Protein AF-A0A956GK17-F1 (afdb_monomer_lite)

Sequence (168 aa):
MRPCPACTGFIPGHRSTCPHCDRAAAAPATGRWARVGRALIQVLGAGAAMATLAACYGAPAIYDTCQDQDGDGWFPACYDDQGVCDPDDTNCDCNDHDPAINPGAYDPPDGVDRDCDGKDGQRPGGPLPDAWVPVPDAWWQDDAWQEPIDASPPDASVDASAAVDAAP

Radius of gyration: 38.94 Å; chains: 1; bounding box: 115×48×82 Å

pLDDT: mean 71.6, std 17.95, range [39.25, 94.94]

Secondary structure (DSSP, 8-state):
-EE-SSSS-EE-TT-SB-TTT-PBPPPP--SHHHHHHHHHHHHHHHHHHHHHHHHHH-----------SSSSS--SSEEPTTSSEETT-SSS-S-TT-TTSSTTS---SSS--SSSSSSSSPPS--S-TT------GGG--TT-------------------------

Structure (mmCIF, N/CA/C/O backbone):
data_AF-A0A956GK17-F1
#
_entry.id   AF-A0A956GK17-F1
#
loop_
_atom_site.group_PDB
_atom_site.id
_atom_site.type_symbol
_atom_site.label_atom_id
_atom_site.label_alt_id
_atom_site.label_comp_id
_atom_site.label_asym_id
_atom_site.label_entity_id
_atom_site.label_seq_id
_atom_site.pdbx_PDB_ins_code
_atom_site.Cartn_x
_atom_site.Cartn_y
_atom_site.Cartn_z
_atom_site.occupancy
_atom_site.B_iso_or_equiv
_atom_site.auth_seq_id
_atom_site.auth_comp_id
_atom_site.auth_asym_id
_atom_site.auth_atom_id
_atom_site.pdbx_PDB_model_num
ATOM 1 N N . MET A 1 1 ? -33.301 11.315 42.582 1.00 80.62 1 MET A N 1
ATOM 2 C CA . MET A 1 1 ? -34.722 10.889 42.623 1.00 80.62 1 MET A CA 1
ATOM 3 C C . MET A 1 1 ? -34.821 9.536 41.931 1.00 80.62 1 MET A C 1
ATOM 5 O O . MET A 1 1 ? -33.993 9.281 41.064 1.00 80.62 1 MET A O 1
ATOM 9 N N . ARG A 1 2 ? -35.732 8.645 42.339 1.00 88.38 2 ARG A N 1
ATOM 10 C CA . ARG A 1 2 ? -35.830 7.277 41.787 1.00 88.38 2 ARG A CA 1
ATOM 11 C C . ARG A 1 2 ? -37.257 7.006 41.290 1.00 88.38 2 ARG A C 1
ATOM 13 O O . ARG A 1 2 ? -38.174 7.336 42.036 1.00 88.38 2 ARG A O 1
ATOM 20 N N . PRO A 1 3 ? -37.475 6.435 40.094 1.00 89.25 3 PRO A N 1
ATOM 21 C CA . PRO A 1 3 ? -38.823 6.090 39.640 1.00 89.25 3 PRO A CA 1
ATOM 22 C C . PRO A 1 3 ? -39.419 4.983 40.519 1.00 89.25 3 PRO A C 1
ATOM 24 O O . PRO A 1 3 ? -38.703 4.078 40.962 1.00 89.25 3 PRO A O 1
ATOM 27 N N . CYS A 1 4 ? -40.716 5.068 40.812 1.00 88.94 4 CYS A N 1
ATOM 28 C CA . CYS A 1 4 ? -41.421 4.022 41.543 1.00 88.94 4 CYS A CA 1
ATOM 29 C C . CYS A 1 4 ? -41.706 2.827 40.611 1.00 88.94 4 CYS A C 1
ATOM 31 O O . CYS A 1 4 ? -42.184 3.029 39.502 1.00 88.94 4 CYS A O 1
ATOM 33 N N . PRO A 1 5 ? -41.474 1.570 41.031 1.00 86.44 5 PRO A N 1
ATOM 34 C CA . PRO A 1 5 ? -41.769 0.403 40.193 1.00 86.44 5 PRO A CA 1
ATOM 35 C C . PRO A 1 5 ? -43.267 0.059 40.108 1.00 86.44 5 PRO A C 1
ATOM 37 O O . PRO A 1 5 ? -43.638 -0.862 39.391 1.00 86.44 5 PRO A O 1
ATOM 40 N N . ALA A 1 6 ? -44.123 0.742 40.872 1.00 89.31 6 ALA A N 1
ATOM 41 C CA . ALA A 1 6 ? -45.547 0.426 40.980 1.00 89.31 6 ALA A CA 1
ATOM 42 C C . ALA A 1 6 ? -46.484 1.544 40.518 1.00 89.31 6 ALA A C 1
ATOM 44 O O . ALA A 1 6 ? -47.685 1.316 40.410 1.00 89.31 6 ALA A O 1
ATOM 45 N N . CYS A 1 7 ? -45.961 2.741 40.266 1.00 91.62 7 CYS A N 1
ATOM 46 C CA . CYS A 1 7 ? -46.718 3.857 39.716 1.00 91.62 7 CYS A CA 1
ATOM 47 C C . CYS A 1 7 ? -45.780 4.784 38.936 1.00 91.62 7 CYS A C 1
ATOM 49 O O . CYS A 1 7 ? -44.562 4.675 39.036 1.00 91.62 7 CYS A O 1
ATOM 51 N N . THR A 1 8 ? -46.336 5.739 38.198 1.00 93.62 8 THR A N 1
ATOM 52 C CA . THR A 1 8 ? -45.577 6.739 37.424 1.00 93.62 8 THR A CA 1
ATOM 53 C C . THR A 1 8 ? -44.912 7.825 38.285 1.00 93.62 8 THR A C 1
ATOM 55 O O . THR A 1 8 ? -44.315 8.758 37.754 1.00 93.62 8 THR A O 1
ATOM 58 N N . GLY A 1 9 ? -45.009 7.7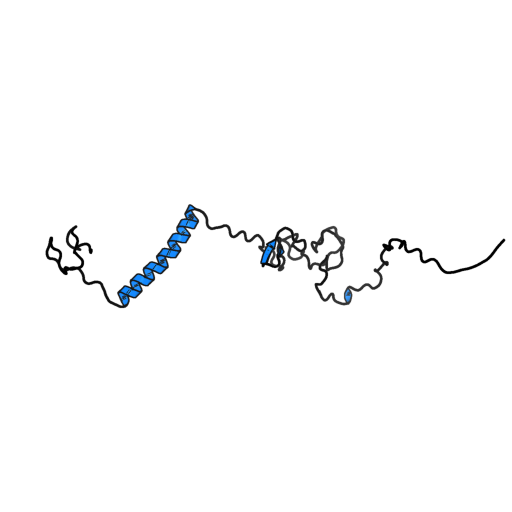26 39.614 1.00 90.12 9 GLY A N 1
ATOM 59 C CA . GLY A 1 9 ? -44.434 8.684 40.554 1.00 90.12 9 GLY A CA 1
ATOM 60 C C . GLY A 1 9 ? -42.935 8.495 40.810 1.00 90.12 9 GLY A C 1
ATOM 61 O O . GLY A 1 9 ? -42.306 7.513 40.406 1.00 90.12 9 GLY A O 1
ATOM 62 N N . PHE A 1 10 ? -42.365 9.431 41.571 1.00 91.00 10 PHE A N 1
ATOM 63 C CA . PHE A 1 10 ? -40.957 9.421 41.968 1.00 91.00 10 PHE A CA 1
ATOM 64 C C . PHE A 1 10 ? -40.795 9.317 43.488 1.00 91.00 10 PHE A C 1
ATOM 66 O O . PHE A 1 10 ? -41.607 9.817 44.263 1.00 91.00 10 PHE A O 1
ATOM 73 N N . ILE A 1 11 ? -39.710 8.672 43.916 1.00 92.44 11 ILE A N 1
ATOM 74 C CA . ILE A 1 11 ? -39.292 8.541 45.312 1.00 92.44 11 ILE A CA 1
ATOM 75 C C . ILE A 1 11 ? -38.158 9.553 45.572 1.00 92.44 11 ILE A C 1
ATOM 77 O O . ILE A 1 11 ? -37.091 9.462 44.937 1.00 92.44 11 ILE A O 1
ATOM 81 N N . PRO A 1 12 ? -38.362 10.539 46.467 1.00 90.19 12 PRO A N 1
ATOM 82 C CA . PRO A 1 12 ? -37.319 11.467 46.900 1.00 90.19 12 PRO A CA 1
ATOM 83 C C . PRO A 1 12 ? -36.149 10.738 47.571 1.00 90.19 12 PRO A C 1
ATOM 85 O O . PRO A 1 12 ? -36.343 9.726 48.235 1.00 90.19 12 PRO A O 1
ATOM 88 N N . GLY A 1 13 ? -34.928 11.269 47.451 1.00 87.62 13 GLY A N 1
ATOM 89 C CA . GLY A 1 13 ? -33.719 10.600 47.966 1.00 87.62 13 GLY A CA 1
ATOM 90 C C . GLY A 1 13 ? -33.683 10.387 49.486 1.00 87.62 13 GLY A C 1
ATOM 91 O O . GLY A 1 13 ? -32.932 9.543 49.955 1.00 87.62 13 GLY A O 1
ATOM 92 N N . HIS A 1 14 ? -34.507 11.118 50.240 1.00 90.56 14 HIS A N 1
ATOM 93 C CA . HIS A 1 14 ? -34.607 11.036 51.699 1.00 90.56 14 HIS A CA 1
ATOM 94 C C . HIS A 1 14 ? -35.744 10.115 52.193 1.00 90.56 14 HIS A C 1
ATOM 96 O O . HIS A 1 14 ? -35.953 10.003 53.398 1.00 90.56 14 HIS A O 1
ATOM 102 N N . ARG A 1 15 ? -36.513 9.477 51.296 1.00 87.75 15 ARG A N 1
ATOM 103 C CA . ARG A 1 15 ? -37.624 8.570 51.644 1.00 87.75 15 ARG A CA 1
ATOM 104 C C . ARG A 1 15 ? -37.319 7.156 51.147 1.00 87.75 15 ARG A C 1
ATOM 106 O O . ARG A 1 15 ? -36.831 6.973 50.035 1.00 87.75 15 ARG A O 1
ATOM 113 N N . SER A 1 16 ? -37.650 6.150 51.953 1.00 86.81 16 SER A N 1
ATOM 114 C CA . SER A 1 16 ? -37.558 4.730 51.575 1.00 86.81 16 SER A CA 1
ATOM 115 C C . SER A 1 16 ? -38.846 4.186 50.947 1.00 86.81 16 SER A C 1
ATOM 117 O O . SER A 1 16 ? -38.832 3.092 50.387 1.00 86.81 16 SER A O 1
ATOM 119 N N . THR A 1 17 ? -39.939 4.949 50.991 1.00 92.75 17 THR A N 1
ATOM 120 C CA . THR A 1 17 ? -41.258 4.594 50.453 1.00 92.75 17 THR A CA 1
ATOM 121 C C . THR A 1 17 ? -41.779 5.672 49.507 1.00 92.75 17 THR A C 1
ATOM 123 O O . THR A 1 17 ? -41.429 6.851 49.611 1.00 92.75 17 THR A O 1
ATOM 126 N N . CYS A 1 18 ? -42.595 5.260 48.538 1.00 92.12 18 CYS A N 1
ATOM 127 C CA . CYS A 1 18 ? -43.222 6.172 47.591 1.00 92.12 18 CYS A CA 1
ATOM 128 C C . CYS A 1 18 ? -44.396 6.920 48.245 1.00 92.12 18 CYS A C 1
ATOM 130 O O . CYS A 1 18 ? -45.329 6.262 48.686 1.00 92.12 18 CYS A O 1
ATOM 132 N N . PRO A 1 19 ? -44.438 8.263 48.223 1.00 92.25 19 PRO A N 1
ATOM 133 C CA . PRO A 1 19 ? -45.536 9.030 48.822 1.00 92.25 19 PRO A CA 1
ATOM 134 C C . PRO A 1 19 ? -46.876 8.919 48.070 1.00 92.25 19 PRO A C 1
ATOM 136 O O . PRO A 1 19 ? -47.885 9.409 48.559 1.00 92.25 19 PRO A O 1
ATOM 139 N N . HIS A 1 20 ? -46.897 8.310 46.879 1.00 90.50 20 HIS A N 1
ATOM 140 C CA . HIS A 1 20 ? -48.122 8.129 46.091 1.00 90.50 20 HIS A CA 1
ATOM 141 C C . HIS A 1 20 ? -48.777 6.755 46.270 1.00 90.50 20 HIS A C 1
ATOM 143 O O . HIS A 1 20 ? -49.964 6.618 46.000 1.00 90.50 20 HIS A O 1
ATOM 149 N N . CYS A 1 21 ? -48.013 5.723 46.642 1.00 92.94 21 CYS A N 1
ATOM 150 C CA . CYS A 1 21 ? -48.521 4.346 46.708 1.00 92.94 21 CYS A CA 1
ATOM 151 C C . CYS A 1 21 ? -47.929 3.510 47.854 1.00 92.94 21 CYS A C 1
ATOM 153 O O . CYS A 1 21 ? -48.076 2.290 47.852 1.00 92.94 21 CYS A O 1
ATOM 155 N N . ASP A 1 22 ? -47.187 4.143 48.769 1.00 92.00 22 ASP A N 1
ATOM 156 C CA . ASP A 1 22 ? -46.526 3.581 49.959 1.00 92.00 22 ASP A CA 1
ATOM 157 C C . ASP A 1 22 ? -45.589 2.387 49.739 1.00 92.00 22 ASP A C 1
ATOM 159 O O . ASP A 1 22 ? -45.011 1.835 50.677 1.00 92.00 22 ASP A O 1
ATOM 163 N N . ARG A 1 23 ? -45.338 2.013 48.484 1.00 86.62 23 ARG A N 1
ATOM 164 C CA . ARG A 1 23 ? -44.430 0.920 48.154 1.00 86.62 23 ARG A CA 1
ATOM 165 C C . ARG A 1 23 ? -42.985 1.306 48.445 1.00 86.62 23 ARG A C 1
ATOM 167 O O . ARG A 1 23 ? -42.533 2.402 48.098 1.00 86.62 23 ARG A O 1
ATOM 174 N N . ALA A 1 24 ? -42.251 0.377 49.048 1.00 84.25 24 ALA A N 1
ATOM 175 C CA . ALA A 1 24 ? -40.829 0.537 49.304 1.00 84.25 24 ALA A CA 1
ATOM 176 C C . ALA A 1 24 ? -40.047 0.698 47.991 1.00 84.25 24 ALA A C 1
ATOM 178 O O . ALA A 1 24 ? -40.327 0.037 46.986 1.00 84.25 24 ALA A O 1
ATOM 179 N N . ALA A 1 25 ? -39.041 1.569 48.003 1.00 76.62 25 ALA A N 1
ATOM 180 C CA . ALA A 1 25 ? -38.088 1.670 46.913 1.00 76.62 25 ALA A CA 1
ATOM 181 C C . ALA A 1 25 ? -37.330 0.341 46.790 1.00 76.62 25 ALA A C 1
ATOM 183 O O . ALA A 1 25 ? -36.811 -0.163 47.785 1.00 76.62 25 ALA A O 1
ATOM 184 N N . ALA A 1 26 ? -37.220 -0.211 45.576 1.00 70.81 26 ALA A N 1
ATOM 185 C CA . ALA A 1 26 ? -36.401 -1.402 45.347 1.00 70.81 26 ALA A CA 1
ATOM 186 C C . ALA A 1 26 ? -34.988 -1.168 45.915 1.00 70.81 26 ALA A C 1
ATOM 188 O O . ALA A 1 26 ? -34.417 -0.093 45.717 1.00 70.81 26 ALA A O 1
ATOM 189 N N . ALA A 1 27 ? -34.411 -2.112 46.652 1.00 67.75 27 ALA A N 1
ATOM 190 C CA . ALA A 1 27 ? -33.042 -1.939 47.130 1.00 67.75 27 ALA A CA 1
ATOM 191 C C . ALA A 1 27 ? -32.092 -1.864 45.918 1.00 67.75 27 ALA A C 1
ATOM 193 O O . ALA A 1 27 ? -32.274 -2.625 44.963 1.00 67.75 27 ALA A O 1
ATOM 194 N N . PRO A 1 28 ? -31.102 -0.951 45.892 1.00 64.06 28 PRO A N 1
ATOM 195 C CA . PRO A 1 28 ? -30.046 -1.057 44.896 1.00 64.06 28 PRO A CA 1
ATOM 196 C C . PRO A 1 28 ? -29.376 -2.423 45.075 1.00 64.06 28 PRO A C 1
ATOM 198 O O . PRO A 1 28 ? -28.990 -2.781 46.185 1.00 64.06 28 PRO A O 1
ATOM 201 N N . ALA A 1 29 ? -29.268 -3.208 44.003 1.00 63.16 29 ALA A N 1
ATOM 202 C CA . ALA A 1 29 ? -28.568 -4.484 44.050 1.00 63.16 29 ALA A CA 1
ATOM 203 C C . ALA A 1 29 ? -27.078 -4.214 44.334 1.00 63.16 29 ALA A C 1
ATOM 205 O O . ALA A 1 29 ? -26.333 -3.798 43.451 1.00 63.16 29 ALA A O 1
ATOM 206 N N . THR A 1 30 ? -26.644 -4.397 45.581 1.00 63.88 30 THR A N 1
ATOM 207 C CA . THR A 1 30 ? -25.274 -4.103 46.048 1.00 63.88 30 THR A CA 1
ATOM 208 C C . THR A 1 30 ? -24.310 -5.289 45.901 1.00 63.88 30 THR A C 1
ATOM 210 O O . THR A 1 30 ? -23.173 -5.238 46.375 1.00 63.88 30 THR A O 1
ATOM 213 N N . GLY A 1 31 ? -24.721 -6.353 45.205 1.00 68.31 31 GLY A N 1
ATOM 214 C CA . GLY A 1 31 ? -23.905 -7.551 44.997 1.00 68.31 31 GLY A CA 1
ATOM 215 C C . GLY A 1 31 ? -22.706 -7.318 44.069 1.00 68.31 31 GLY A C 1
ATOM 216 O O . GLY A 1 31 ? -22.780 -6.534 43.123 1.00 68.31 31 GLY A O 1
ATOM 217 N N . ARG A 1 32 ? -21.599 -8.045 44.292 1.00 66.75 32 ARG A N 1
ATOM 218 C CA . ARG A 1 32 ? -20.433 -8.058 43.376 1.00 66.75 32 ARG A CA 1
ATOM 219 C C . ARG A 1 32 ? -20.847 -8.374 41.933 1.00 66.75 32 ARG A C 1
ATOM 221 O O . ARG A 1 32 ? -20.362 -7.735 41.007 1.00 66.75 32 ARG A O 1
ATOM 228 N N . TRP A 1 33 ? -21.831 -9.252 41.765 1.00 66.75 33 TRP A N 1
ATOM 229 C CA . TRP A 1 33 ? -22.432 -9.603 40.478 1.00 66.75 33 TRP A CA 1
ATOM 230 C C . TRP A 1 33 ? -23.123 -8.426 39.769 1.00 66.75 33 TRP A C 1
ATOM 232 O O . TRP A 1 33 ? -23.051 -8.325 38.549 1.00 66.75 33 TRP A O 1
ATOM 242 N N . ALA A 1 34 ? -23.707 -7.477 40.510 1.00 63.88 34 ALA A N 1
ATOM 243 C CA . ALA A 1 34 ? -24.310 -6.271 39.932 1.00 63.88 34 ALA A CA 1
ATOM 244 C C . ALA A 1 34 ? -23.255 -5.267 39.429 1.00 63.88 34 ALA A C 1
ATOM 246 O O . ALA A 1 34 ? -23.504 -4.531 38.473 1.00 63.88 34 ALA A O 1
ATOM 247 N N . ARG A 1 35 ? -22.062 -5.250 40.043 1.00 61.91 35 ARG A N 1
ATOM 248 C CA . ARG A 1 35 ? -20.916 -4.458 39.565 1.00 61.91 35 ARG A CA 1
ATOM 249 C C . ARG A 1 35 ? -20.288 -5.067 38.311 1.00 61.91 35 ARG A C 1
ATOM 251 O O . ARG A 1 35 ? -20.037 -4.331 37.364 1.00 61.91 35 ARG A O 1
ATOM 258 N N . VAL A 1 36 ? -20.119 -6.392 38.273 1.00 63.84 36 VAL A N 1
ATOM 259 C CA . VAL A 1 36 ? -19.621 -7.115 37.086 1.00 63.84 36 VAL A CA 1
ATOM 260 C C . VAL A 1 36 ? -20.586 -6.970 35.904 1.00 63.84 36 VAL A C 1
ATOM 262 O O . VAL A 1 36 ? -20.155 -6.646 34.803 1.00 63.84 36 VAL A O 1
ATOM 265 N N . GLY A 1 37 ? -21.899 -7.095 36.134 1.00 62.56 37 GLY A N 1
ATOM 266 C CA . GLY A 1 37 ? -22.904 -6.904 35.082 1.00 62.56 37 GLY A CA 1
ATOM 267 C C . GLY A 1 37 ? -22.902 -5.495 34.478 1.00 62.56 37 GLY A C 1
ATOM 268 O O . GLY A 1 37 ? -23.033 -5.346 33.268 1.00 62.56 37 GLY A O 1
ATOM 269 N N . ARG A 1 38 ? -22.686 -4.448 35.288 1.00 60.50 38 ARG A N 1
ATOM 270 C CA . ARG A 1 38 ? -22.553 -3.069 34.781 1.00 60.50 38 ARG A CA 1
ATOM 271 C C . ARG A 1 38 ? -21.255 -2.838 34.008 1.00 60.50 38 ARG A C 1
ATOM 273 O O . ARG A 1 38 ? -21.288 -2.129 33.009 1.00 60.50 38 ARG A O 1
ATOM 280 N N . ALA A 1 39 ? -20.146 -3.434 34.447 1.00 58.84 39 ALA A N 1
ATOM 281 C CA . ALA A 1 39 ? -18.863 -3.326 33.754 1.00 58.84 39 ALA A CA 1
ATOM 282 C C . ALA A 1 39 ? -18.910 -3.969 32.355 1.00 58.84 39 ALA A C 1
ATOM 284 O O . ALA A 1 39 ? -18.422 -3.380 31.397 1.00 58.84 39 ALA A O 1
ATOM 285 N N . LEU A 1 40 ? -19.582 -5.117 32.210 1.00 57.62 40 LEU A N 1
ATOM 286 C CA . LEU A 1 40 ? -19.742 -5.791 30.914 1.00 57.62 40 LEU A CA 1
ATOM 287 C C . LEU A 1 40 ? -20.610 -4.997 29.921 1.00 57.62 40 LEU A C 1
ATOM 289 O O . LEU A 1 40 ? -20.323 -4.989 28.728 1.00 57.62 40 LEU A O 1
ATOM 293 N N . ILE A 1 41 ? -21.628 -4.272 30.397 1.00 57.44 41 ILE A N 1
ATOM 294 C CA . ILE A 1 41 ? -22.480 -3.431 29.537 1.00 57.44 41 ILE A CA 1
ATOM 295 C C . ILE A 1 41 ? -21.710 -2.213 28.993 1.00 57.44 41 ILE A C 1
ATOM 297 O O . ILE A 1 41 ? -21.957 -1.790 27.865 1.00 57.44 41 ILE A O 1
ATOM 301 N N . GLN A 1 42 ? -20.755 -1.657 29.748 1.00 54.22 42 GLN A N 1
ATOM 302 C CA . GLN A 1 42 ? -19.980 -0.496 29.287 1.00 54.22 42 GLN A CA 1
ATOM 303 C C . GLN A 1 42 ? -18.917 -0.843 28.234 1.00 54.22 42 GLN A C 1
ATOM 305 O O . GLN A 1 42 ? -18.666 -0.025 27.353 1.00 54.22 42 GLN A O 1
ATOM 310 N N . VAL A 1 43 ? -18.351 -2.054 28.260 1.00 58.34 43 VAL A N 1
ATOM 311 C CA . VAL A 1 43 ? -17.361 -2.497 27.257 1.00 58.34 43 VAL A CA 1
ATOM 312 C C . VAL A 1 43 ? -18.009 -2.754 25.890 1.00 58.34 43 VAL A C 1
ATOM 314 O O . VAL A 1 43 ? -17.412 -2.457 24.860 1.00 58.34 43 VAL A O 1
ATOM 317 N N . LEU A 1 44 ? -19.263 -3.217 25.858 1.00 57.12 44 LEU A N 1
ATOM 318 C CA . LEU A 1 44 ? -19.993 -3.441 24.602 1.00 57.12 44 LEU A CA 1
ATOM 319 C C . LEU A 1 44 ? -20.517 -2.140 23.961 1.00 57.12 44 LEU A C 1
ATOM 321 O O . LEU A 1 44 ? -20.668 -2.072 22.744 1.00 57.12 44 LEU A O 1
ATOM 325 N N . GLY A 1 45 ? -20.775 -1.093 24.754 1.00 63.19 45 GLY A N 1
ATOM 326 C CA . GLY A 1 45 ? -21.344 0.166 24.256 1.00 63.19 45 GLY A CA 1
ATOM 327 C C . GLY A 1 45 ? -20.368 1.043 23.461 1.00 63.19 45 GLY A C 1
ATOM 328 O O . GLY A 1 45 ? -20.765 1.661 22.475 1.00 63.19 45 GLY A O 1
ATOM 329 N N . ALA A 1 46 ? -19.093 1.088 23.856 1.00 66.44 46 ALA A N 1
ATOM 330 C CA . ALA A 1 46 ? -18.102 1.951 23.206 1.00 66.44 46 ALA A CA 1
ATOM 331 C C . ALA A 1 46 ? -17.732 1.470 21.789 1.00 66.44 46 ALA A C 1
ATOM 333 O O . ALA A 1 46 ? -17.641 2.282 20.869 1.00 66.44 46 ALA A O 1
ATOM 334 N N . GLY A 1 47 ? -17.594 0.154 21.586 1.00 76.31 47 GLY A N 1
ATOM 335 C CA . GLY A 1 47 ? -17.312 -0.417 20.263 1.00 76.31 47 GLY A CA 1
ATOM 336 C C . GLY A 1 47 ? -18.455 -0.202 19.268 1.00 76.31 47 GLY A C 1
ATOM 337 O O . GLY A 1 47 ? -18.217 0.150 18.114 1.00 76.31 47 GLY A O 1
ATOM 338 N N . ALA A 1 48 ? -19.705 -0.326 19.730 1.00 80.75 48 ALA A N 1
ATOM 339 C CA . ALA A 1 48 ? -20.879 -0.095 18.893 1.00 80.75 48 ALA A CA 1
ATOM 340 C C . ALA A 1 48 ? -20.955 1.360 18.398 1.00 80.75 48 ALA A C 1
ATOM 342 O O . ALA A 1 48 ? -21.246 1.588 17.226 1.00 80.75 48 ALA A O 1
ATOM 343 N N . ALA A 1 49 ? -20.639 2.346 19.245 1.00 84.06 49 ALA A N 1
ATOM 344 C CA . ALA A 1 49 ? -20.656 3.760 18.860 1.00 84.06 49 ALA A CA 1
ATOM 345 C C . ALA A 1 49 ? -19.639 4.079 17.750 1.00 84.06 49 ALA A C 1
ATOM 347 O O . ALA A 1 49 ? -19.998 4.730 16.770 1.00 84.06 49 ALA A O 1
ATOM 348 N N . MET A 1 50 ? -18.408 3.565 17.861 1.00 82.75 50 MET A N 1
ATOM 349 C CA . MET A 1 50 ? -17.370 3.760 16.837 1.00 82.75 50 MET A CA 1
ATOM 350 C C . MET A 1 50 ? -17.740 3.074 15.515 1.00 82.75 50 MET A C 1
ATOM 352 O O . MET A 1 50 ? -17.604 3.683 14.459 1.00 82.75 50 MET A O 1
ATOM 356 N N . ALA A 1 51 ? -18.292 1.855 15.560 1.00 83.81 51 ALA A N 1
ATOM 357 C CA . ALA A 1 51 ? -18.768 1.156 14.363 1.00 83.81 51 ALA A CA 1
ATOM 358 C C . ALA A 1 51 ? -19.946 1.880 13.686 1.00 83.81 51 ALA A C 1
ATOM 360 O O . ALA A 1 51 ? -20.013 1.948 12.461 1.00 83.81 51 ALA A O 1
ATOM 361 N N . THR A 1 52 ? -20.862 2.457 14.471 1.00 88.00 52 THR A N 1
ATOM 362 C CA . THR A 1 52 ? -22.005 3.211 13.927 1.00 88.00 52 THR A CA 1
ATOM 363 C C . THR A 1 52 ? -21.540 4.523 13.297 1.00 88.00 52 THR A C 1
ATOM 365 O O . THR A 1 52 ? -22.008 4.878 12.218 1.00 88.00 52 THR A O 1
ATOM 368 N N . LEU A 1 53 ? -20.580 5.220 13.922 1.00 87.12 53 LEU A N 1
ATOM 369 C CA . LEU A 1 53 ? -19.945 6.388 13.311 1.00 87.12 53 LEU A CA 1
ATOM 370 C C . LEU A 1 53 ? -19.244 6.014 12.004 1.00 87.12 53 LEU A C 1
ATOM 372 O O . LEU A 1 53 ? -19.468 6.687 11.008 1.00 87.12 53 LEU A O 1
ATOM 376 N N . ALA A 1 54 ? -18.473 4.925 11.981 1.00 90.69 54 ALA A N 1
ATOM 377 C CA . ALA A 1 54 ? -17.811 4.454 10.769 1.00 90.69 54 ALA A CA 1
ATOM 378 C C . ALA A 1 54 ? -18.809 4.076 9.657 1.00 90.69 54 ALA A C 1
ATOM 380 O O . ALA A 1 54 ? -18.534 4.296 8.484 1.00 90.69 54 ALA A O 1
ATOM 381 N N . ALA A 1 55 ? -19.992 3.563 10.003 1.00 87.88 55 ALA A N 1
ATOM 382 C CA . ALA A 1 55 ? -21.043 3.267 9.030 1.00 87.88 55 ALA A CA 1
ATOM 383 C C . ALA A 1 55 ? -21.755 4.527 8.496 1.00 87.88 55 ALA A C 1
ATOM 385 O O . ALA A 1 55 ? -22.138 4.559 7.330 1.00 87.88 55 ALA A O 1
ATOM 386 N N . CYS A 1 56 ? -21.949 5.560 9.326 1.00 92.06 56 CYS A N 1
ATOM 387 C CA . CYS A 1 56 ? -22.620 6.802 8.916 1.00 92.06 56 CYS A CA 1
ATOM 388 C C . CYS A 1 56 ? -21.682 7.823 8.258 1.00 92.06 56 CYS A C 1
ATOM 390 O O . CYS A 1 56 ? -22.116 8.572 7.387 1.00 92.06 56 CYS A O 1
ATOM 392 N N . TYR A 1 57 ? -20.428 7.875 8.702 1.00 91.44 57 TYR A N 1
ATOM 393 C CA . TYR A 1 57 ? -19.448 8.897 8.330 1.00 91.44 57 TYR A CA 1
ATOM 394 C C . TYR A 1 57 ? -18.218 8.325 7.613 1.00 91.44 57 TYR A C 1
ATOM 396 O O . TYR A 1 57 ? -17.395 9.100 7.137 1.00 91.44 57 TYR A O 1
ATOM 404 N N . GLY A 1 58 ? -18.101 6.999 7.507 1.00 86.38 58 GLY A N 1
ATOM 405 C CA . GLY A 1 58 ? -16.887 6.326 7.050 1.00 86.38 58 GLY A CA 1
ATOM 406 C C . GLY A 1 58 ? -15.908 6.102 8.203 1.00 86.38 58 GLY A C 1
ATOM 407 O O . GLY A 1 58 ? -15.760 6.942 9.093 1.00 86.38 58 GLY A O 1
ATOM 408 N N . ALA A 1 59 ? -15.233 4.951 8.209 1.00 82.69 59 ALA A N 1
ATOM 409 C CA . ALA A 1 59 ? -13.969 4.851 8.932 1.00 82.69 59 ALA A CA 1
ATOM 410 C C . ALA A 1 59 ? -12.966 5.802 8.254 1.00 82.69 59 ALA A C 1
ATOM 412 O O . ALA A 1 59 ? -13.067 5.991 7.036 1.00 82.69 59 ALA A O 1
ATOM 413 N N . PRO A 1 60 ? -12.012 6.404 8.991 1.00 76.12 60 PRO A N 1
ATOM 414 C CA . PRO A 1 60 ? -10.906 7.074 8.325 1.00 76.12 60 PRO A CA 1
ATOM 415 C C . PRO A 1 60 ? -10.280 6.070 7.355 1.00 76.12 60 PRO A C 1
ATOM 417 O O . PRO A 1 60 ? -10.017 4.927 7.738 1.00 76.12 60 PRO A O 1
ATOM 420 N N . ALA A 1 61 ? -10.093 6.476 6.100 1.00 64.94 61 ALA A N 1
ATOM 421 C CA . ALA A 1 61 ? -9.236 5.723 5.207 1.00 64.94 61 ALA A CA 1
ATOM 422 C C . ALA A 1 61 ? -7.846 5.779 5.840 1.00 64.94 61 ALA A C 1
ATOM 424 O O . ALA A 1 61 ? -7.206 6.827 5.830 1.00 64.94 61 ALA A O 1
ATOM 425 N N . ILE A 1 62 ? -7.416 4.684 6.466 1.00 57.25 62 ILE A N 1
ATOM 426 C CA . ILE A 1 62 ? -5.988 4.445 6.597 1.00 57.25 62 ILE A CA 1
ATOM 427 C C . ILE A 1 62 ? -5.574 4.179 5.152 1.00 57.25 62 ILE A C 1
ATOM 429 O O . ILE A 1 62 ? -5.845 3.107 4.615 1.00 57.25 62 ILE A O 1
ATOM 433 N N . TYR A 1 63 ? -5.099 5.211 4.466 1.00 55.25 63 TYR A N 1
ATOM 434 C CA . TYR A 1 63 ? -4.420 5.031 3.195 1.00 55.25 63 TYR A CA 1
ATOM 435 C C . TYR A 1 63 ? -3.086 4.387 3.548 1.00 55.25 63 TYR A C 1
ATOM 437 O O . TYR A 1 63 ? -2.143 5.068 3.933 1.00 55.25 63 TYR A O 1
ATOM 445 N N . ASP A 1 64 ? -3.052 3.059 3.513 1.00 65.62 64 ASP A N 1
ATOM 446 C CA . ASP A 1 64 ? -1.798 2.323 3.502 1.00 65.62 64 ASP A CA 1
ATOM 447 C C . ASP A 1 64 ? -1.285 2.346 2.061 1.00 65.62 64 ASP A C 1
ATOM 449 O O . ASP A 1 64 ? -1.474 1.416 1.286 1.00 65.62 64 ASP A O 1
ATOM 453 N N . THR A 1 65 ? -0.782 3.508 1.644 1.00 65.00 65 THR A N 1
ATOM 454 C CA . THR A 1 65 ? -0.179 3.699 0.316 1.00 65.00 65 THR A CA 1
ATOM 455 C C . THR A 1 65 ? 1.203 3.056 0.213 1.00 65.00 65 THR A C 1
ATOM 457 O O . THR A 1 65 ? 1.784 3.073 -0.862 1.00 65.00 65 THR A O 1
ATOM 460 N N . CYS A 1 66 ? 1.694 2.469 1.307 1.00 76.06 66 CYS A N 1
ATOM 461 C CA . CYS A 1 66 ? 2.887 1.634 1.369 1.00 76.06 66 CYS A CA 1
ATOM 462 C C . CYS A 1 66 ? 2.479 0.171 1.568 1.00 76.06 66 CYS A C 1
ATOM 464 O O . CYS A 1 66 ? 2.938 -0.499 2.492 1.00 76.06 66 CYS A O 1
ATOM 466 N N . GLN A 1 67 ? 1.559 -0.319 0.741 1.00 85.88 67 GLN A N 1
ATOM 467 C CA . GLN A 1 67 ? 1.274 -1.742 0.709 1.00 85.88 67 GLN A CA 1
ATOM 468 C C . GLN A 1 67 ? 2.265 -2.404 -0.246 1.00 85.88 67 GLN A C 1
ATOM 470 O O . GLN A 1 67 ? 2.254 -2.082 -1.423 1.00 85.88 67 GLN A O 1
ATOM 475 N N . ASP A 1 68 ? 3.071 -3.321 0.279 1.00 87.25 68 ASP A N 1
ATOM 476 C CA . ASP A 1 68 ? 3.908 -4.239 -0.500 1.00 87.25 68 ASP A CA 1
ATOM 477 C C . ASP A 1 68 ? 2.998 -5.341 -1.076 1.00 87.25 68 ASP A C 1
ATOM 479 O O . ASP A 1 68 ? 2.462 -6.184 -0.338 1.00 87.25 68 ASP A O 1
ATOM 483 N N . GLN A 1 69 ? 2.689 -5.252 -2.369 1.00 91.06 69 GLN A N 1
ATOM 484 C CA . GLN A 1 69 ? 1.755 -6.150 -3.048 1.00 91.06 69 GLN A CA 1
ATOM 485 C C . GLN A 1 69 ? 2.417 -7.442 -3.525 1.00 91.06 69 GLN A C 1
ATOM 487 O O . GLN A 1 69 ? 1.723 -8.467 -3.596 1.00 91.06 69 GLN A O 1
ATOM 492 N N . ASP A 1 70 ? 3.709 -7.424 -3.841 1.00 92.94 70 ASP A N 1
ATOM 493 C CA . ASP A 1 70 ? 4.426 -8.593 -4.355 1.00 92.94 70 ASP A CA 1
ATOM 494 C C . ASP A 1 70 ? 5.308 -9.313 -3.319 1.00 92.94 70 ASP A C 1
ATOM 496 O O . ASP A 1 70 ? 5.668 -10.482 -3.512 1.00 92.94 70 ASP A O 1
ATOM 500 N N . GLY A 1 71 ? 5.496 -8.705 -2.151 1.00 91.31 71 GLY A N 1
ATOM 501 C CA . GLY A 1 71 ? 6.091 -9.291 -0.959 1.00 91.31 71 GLY A CA 1
ATOM 502 C C . GLY A 1 71 ? 7.616 -9.296 -0.954 1.00 91.31 71 GLY A C 1
ATOM 503 O O . GLY A 1 71 ? 8.193 -10.153 -0.270 1.00 91.31 71 GLY A O 1
ATOM 504 N N . ASP A 1 72 ? 8.273 -8.437 -1.732 1.00 89.31 72 ASP A N 1
ATOM 505 C CA . ASP A 1 72 ? 9.733 -8.404 -1.845 1.00 89.31 72 ASP A CA 1
ATOM 506 C C . ASP A 1 72 ? 10.432 -7.512 -0.801 1.00 89.31 72 ASP A C 1
ATOM 508 O O . ASP A 1 72 ? 11.659 -7.569 -0.647 1.00 89.31 72 ASP A O 1
ATOM 512 N N . GLY A 1 73 ? 9.647 -6.787 0.003 1.00 87.00 73 GLY A N 1
ATOM 513 C CA . GLY A 1 73 ? 10.125 -5.901 1.059 1.00 87.00 73 GLY A CA 1
ATOM 514 C C . GLY A 1 73 ? 10.440 -4.477 0.600 1.00 87.00 73 GLY A C 1
ATOM 515 O O . GLY A 1 73 ? 10.905 -3.683 1.428 1.00 87.00 73 GLY A O 1
ATOM 516 N N . TRP A 1 74 ? 10.178 -4.152 -0.664 1.00 85.69 74 TRP A N 1
ATOM 517 C CA . TRP A 1 74 ? 10.132 -2.799 -1.193 1.00 85.69 74 TRP A CA 1
ATOM 518 C C . TRP A 1 74 ? 8.680 -2.335 -1.319 1.00 85.69 74 TRP A C 1
ATOM 520 O O . TRP A 1 74 ? 7.738 -3.117 -1.274 1.00 85.69 74 TRP A O 1
ATOM 530 N N . PHE A 1 75 ? 8.484 -1.020 -1.350 1.00 87.12 75 PHE A N 1
ATOM 531 C CA . PHE A 1 75 ? 7.154 -0.422 -1.339 1.00 87.12 75 PHE A CA 1
ATOM 532 C C . PHE A 1 75 ? 7.058 0.610 -2.463 1.00 87.12 75 PHE A C 1
ATOM 534 O O . PHE A 1 75 ? 8.026 1.347 -2.682 1.00 87.12 75 PHE A O 1
ATOM 541 N N . PRO A 1 76 ? 5.898 0.742 -3.133 1.00 83.19 76 PRO A N 1
ATOM 542 C CA . PRO A 1 76 ? 5.714 1.694 -4.233 1.00 83.19 76 PRO A CA 1
ATOM 543 C C . PRO A 1 76 ? 5.827 3.166 -3.805 1.00 83.19 76 PRO A C 1
ATOM 545 O O . PRO A 1 76 ? 6.033 4.045 -4.638 1.00 83.19 76 PRO A O 1
ATOM 548 N N . ALA A 1 77 ? 5.698 3.445 -2.506 1.00 80.50 77 ALA A N 1
ATOM 549 C CA . ALA A 1 77 ? 6.090 4.704 -1.885 1.00 80.50 77 ALA A CA 1
ATOM 550 C C . ALA A 1 77 ? 7.083 4.399 -0.763 1.00 80.50 77 ALA A C 1
ATOM 552 O O . ALA A 1 77 ? 6.850 3.494 0.042 1.00 80.50 77 ALA A O 1
ATOM 553 N N . CYS A 1 78 ? 8.174 5.150 -0.692 1.00 78.31 78 CYS A N 1
ATOM 554 C CA . CYS A 1 78 ? 9.183 4.952 0.334 1.00 78.31 78 CYS A CA 1
ATOM 555 C C . CYS A 1 78 ? 8.693 5.504 1.669 1.00 78.31 78 CYS A C 1
ATOM 557 O O . CYS A 1 78 ? 7.809 6.356 1.725 1.00 78.31 78 CYS A O 1
ATOM 559 N N . TYR A 1 79 ? 9.284 5.03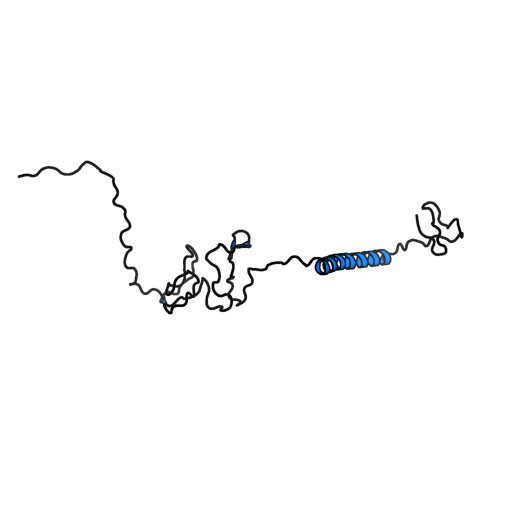6 2.761 1.00 70.81 79 TYR A N 1
ATOM 560 C CA . TYR A 1 79 ? 9.080 5.657 4.061 1.00 70.81 79 TYR A CA 1
ATOM 561 C C . TYR A 1 79 ? 10.100 6.777 4.260 1.00 70.81 79 TYR A C 1
ATOM 563 O O . TYR A 1 79 ? 11.296 6.539 4.113 1.00 70.81 79 TYR A O 1
ATOM 571 N N . ASP A 1 80 ? 9.644 7.962 4.663 1.00 74.44 80 ASP A N 1
ATOM 572 C CA . ASP A 1 80 ? 10.541 9.004 5.159 1.00 74.44 80 ASP A CA 1
ATOM 573 C C . ASP A 1 80 ? 11.252 8.570 6.460 1.00 74.44 80 ASP A C 1
ATOM 575 O O . ASP A 1 80 ? 10.922 7.562 7.099 1.00 74.44 80 ASP A O 1
ATOM 579 N N . ASP A 1 81 ? 12.190 9.397 6.932 1.00 71.94 81 ASP A N 1
ATOM 580 C CA . ASP A 1 81 ? 12.875 9.222 8.222 1.00 71.94 81 ASP A CA 1
ATOM 581 C C . ASP A 1 81 ? 11.917 9.164 9.437 1.00 71.94 81 ASP A C 1
ATOM 583 O O . ASP A 1 81 ? 12.351 8.939 10.572 1.00 71.94 81 ASP A O 1
ATOM 587 N N . GLN A 1 82 ? 10.623 9.448 9.256 1.00 72.94 82 GLN A N 1
ATOM 588 C CA . GLN A 1 82 ? 9.578 9.410 10.282 1.00 72.94 82 GLN A CA 1
ATOM 589 C C . GLN A 1 82 ? 8.671 8.173 10.162 1.00 72.94 82 GLN A C 1
ATOM 591 O O . GLN A 1 82 ? 7.761 8.013 10.983 1.00 72.94 82 GLN A O 1
ATOM 596 N N . GLY A 1 83 ? 8.934 7.277 9.205 1.00 66.50 83 GLY A N 1
ATOM 597 C CA . GLY A 1 83 ? 8.141 6.073 8.974 1.00 66.50 83 GLY A CA 1
ATOM 598 C C . GLY A 1 83 ? 6.770 6.365 8.361 1.00 66.50 83 GLY A C 1
ATOM 599 O O . GLY A 1 83 ? 5.821 5.617 8.608 1.00 66.50 83 GLY A O 1
ATOM 600 N N . VAL A 1 84 ? 6.641 7.457 7.604 1.00 74.94 84 VAL A N 1
ATOM 601 C CA . VAL A 1 84 ? 5.439 7.835 6.850 1.00 74.94 84 VAL A CA 1
ATOM 602 C C . VAL A 1 84 ? 5.704 7.659 5.357 1.00 74.94 84 VAL A C 1
ATOM 604 O O . VAL A 1 84 ? 6.794 7.957 4.892 1.00 74.94 84 VAL A O 1
ATOM 607 N N . CYS A 1 85 ? 4.704 7.189 4.609 1.00 76.44 85 CYS A N 1
ATOM 608 C CA . CYS A 1 85 ? 4.781 7.094 3.152 1.00 76.44 85 CYS A CA 1
ATOM 609 C C . CYS A 1 85 ? 5.070 8.466 2.524 1.00 76.44 85 CYS A C 1
ATOM 611 O O . CYS A 1 85 ? 4.217 9.358 2.586 1.00 76.44 85 CYS A O 1
ATOM 613 N N . ASP A 1 86 ? 6.236 8.596 1.904 1.00 75.44 86 ASP A N 1
ATOM 614 C CA . ASP A 1 86 ? 6.700 9.753 1.155 1.00 75.44 86 ASP A CA 1
ATOM 615 C C . ASP A 1 86 ? 6.804 9.392 -0.339 1.00 75.44 86 ASP A C 1
ATOM 617 O O . ASP A 1 86 ? 7.656 8.593 -0.733 1.00 75.44 86 ASP A O 1
ATOM 621 N N . PRO A 1 87 ? 5.915 9.932 -1.191 1.00 65.00 87 PRO A N 1
ATOM 622 C CA . PRO A 1 87 ? 5.955 9.693 -2.629 1.00 65.00 87 PRO A CA 1
ATOM 623 C C . PRO A 1 87 ? 7.081 10.454 -3.354 1.00 65.00 87 PRO A C 1
ATOM 625 O O . PRO A 1 87 ? 7.224 10.265 -4.560 1.00 65.00 87 PRO A O 1
ATOM 628 N N . ASP A 1 88 ? 7.828 11.332 -2.671 1.00 69.88 88 ASP A N 1
ATOM 629 C CA . ASP A 1 88 ? 8.897 12.141 -3.273 1.00 69.88 88 ASP A CA 1
ATOM 630 C C . ASP A 1 88 ? 10.302 11.512 -3.126 1.00 69.88 88 ASP A C 1
ATOM 632 O O . ASP A 1 88 ? 11.278 12.049 -3.659 1.00 69.88 88 ASP A O 1
ATOM 636 N N . ASP A 1 89 ? 10.426 10.378 -2.431 1.00 73.31 89 ASP A N 1
ATOM 637 C CA . ASP A 1 89 ? 11.670 9.605 -2.353 1.00 73.31 89 ASP A CA 1
ATOM 638 C C . ASP A 1 89 ? 11.917 8.833 -3.666 1.00 73.31 89 ASP A C 1
ATOM 640 O O . ASP A 1 89 ? 10.997 8.420 -4.372 1.00 73.31 89 ASP A O 1
ATOM 644 N N . THR A 1 90 ? 13.186 8.668 -4.023 1.00 68.81 90 THR A N 1
ATOM 645 C CA . THR A 1 90 ? 13.632 8.087 -5.292 1.00 68.81 90 THR A CA 1
ATOM 646 C C . THR A 1 90 ? 13.978 6.605 -5.212 1.00 68.81 90 THR A C 1
ATOM 648 O O . THR A 1 90 ? 14.260 6.018 -6.248 1.00 68.81 90 THR A O 1
ATOM 651 N N . ASN A 1 91 ? 13.997 5.995 -4.025 1.00 73.19 91 ASN A N 1
ATOM 652 C CA . ASN A 1 91 ? 14.399 4.595 -3.856 1.00 73.19 91 ASN A CA 1
ATOM 653 C C . ASN A 1 91 ? 13.202 3.654 -3.622 1.00 73.19 91 ASN A C 1
ATOM 655 O O . ASN A 1 91 ? 13.247 2.778 -2.753 1.00 73.19 91 ASN A O 1
ATOM 659 N N . CYS A 1 92 ? 12.108 3.888 -4.349 1.00 85.81 92 CYS A N 1
ATOM 660 C CA . CYS A 1 92 ? 10.845 3.173 -4.170 1.00 85.81 92 CYS A CA 1
ATOM 661 C C . CYS A 1 92 ? 10.678 2.101 -5.244 1.00 85.81 92 CYS A C 1
ATOM 663 O O . CYS A 1 92 ? 11.309 2.155 -6.301 1.00 85.81 92 CYS A O 1
ATOM 665 N N . ASP A 1 93 ? 9.813 1.133 -4.972 1.00 89.94 93 ASP A N 1
ATOM 666 C CA . ASP A 1 93 ? 9.500 0.088 -5.931 1.00 89.94 93 ASP A CA 1
ATOM 667 C C . ASP A 1 93 ? 8.756 0.662 -7.151 1.00 89.94 93 ASP A C 1
ATOM 669 O O . ASP A 1 93 ? 7.677 1.252 -7.053 1.00 89.94 93 ASP A O 1
ATOM 673 N N . CYS A 1 94 ? 9.361 0.498 -8.324 1.00 90.25 94 CYS A N 1
ATOM 674 C CA . CYS A 1 94 ? 8.812 0.931 -9.596 1.00 90.25 94 CYS A CA 1
ATOM 675 C C . CYS A 1 94 ? 7.804 -0.070 -10.189 1.00 90.25 94 CYS A C 1
ATOM 677 O O . CYS A 1 94 ? 7.059 0.301 -11.106 1.00 90.25 94 CYS A O 1
ATOM 679 N N . ASN A 1 95 ? 7.738 -1.305 -9.678 1.00 91.94 95 ASN A N 1
ATOM 680 C CA . ASN A 1 95 ? 6.782 -2.324 -10.092 1.00 91.94 95 ASN A CA 1
ATOM 681 C C . ASN A 1 95 ? 6.354 -3.264 -8.949 1.00 91.94 95 ASN A C 1
ATOM 683 O O . ASN A 1 95 ? 6.695 -4.441 -8.952 1.00 91.94 95 ASN A O 1
ATOM 687 N N . ASP A 1 96 ? 5.418 -2.770 -8.138 1.00 90.62 96 ASP A N 1
ATOM 688 C CA . ASP A 1 96 ? 4.745 -3.455 -7.014 1.00 90.62 96 ASP A CA 1
ATOM 689 C C . ASP A 1 96 ? 3.788 -4.592 -7.442 1.00 90.62 96 ASP A C 1
ATOM 691 O O . ASP A 1 96 ? 2.681 -4.764 -6.942 1.00 90.62 96 ASP A O 1
ATOM 695 N N . HIS A 1 97 ? 4.127 -5.314 -8.500 1.00 94.25 97 HIS A N 1
ATOM 696 C CA . HIS A 1 97 ? 3.454 -6.533 -8.945 1.00 94.25 97 HIS A CA 1
ATOM 697 C C . HIS A 1 97 ? 4.468 -7.605 -9.373 1.00 94.25 97 HIS A C 1
ATOM 699 O O . HIS A 1 97 ? 4.049 -8.687 -9.809 1.00 94.25 97 HIS A O 1
ATOM 705 N N . ASP A 1 98 ? 5.768 -7.312 -9.315 1.00 94.94 98 ASP A N 1
ATOM 706 C CA . ASP A 1 98 ? 6.838 -8.204 -9.731 1.00 94.94 98 ASP A CA 1
ATOM 707 C C . ASP A 1 98 ? 8.014 -8.126 -8.744 1.00 94.94 98 ASP A C 1
ATOM 709 O O . ASP A 1 98 ? 8.868 -7.253 -8.882 1.00 94.94 98 ASP A O 1
ATOM 713 N N . PRO A 1 99 ? 8.167 -9.129 -7.859 1.00 94.19 99 PRO A N 1
ATOM 714 C CA . PRO A 1 99 ? 9.157 -9.102 -6.781 1.00 94.19 99 PRO A CA 1
ATOM 715 C C . PRO A 1 99 ? 10.613 -9.222 -7.280 1.00 94.19 99 PRO A C 1
ATOM 717 O O . PRO A 1 99 ? 11.552 -9.380 -6.495 1.00 94.19 99 PRO A O 1
ATOM 720 N N . ALA A 1 100 ? 10.817 -9.287 -8.601 1.00 93.12 100 ALA A N 1
ATOM 721 C CA . ALA A 1 100 ? 12.121 -9.270 -9.252 1.00 93.12 100 ALA A CA 1
ATOM 722 C C . ALA A 1 100 ? 12.535 -7.881 -9.769 1.00 93.12 100 ALA A C 1
ATOM 724 O O . ALA A 1 100 ? 13.650 -7.759 -10.284 1.00 93.12 100 ALA A O 1
ATOM 725 N N . ILE A 1 101 ? 11.657 -6.878 -9.687 1.00 92.38 101 ILE A N 1
ATOM 726 C CA . ILE A 1 101 ? 11.907 -5.498 -10.105 1.00 92.38 101 ILE A CA 1
ATOM 727 C C . ILE A 1 101 ? 11.790 -4.625 -8.865 1.00 92.38 101 ILE A C 1
ATOM 729 O O . ILE A 1 101 ? 10.696 -4.374 -8.396 1.00 92.38 101 ILE A O 1
ATOM 733 N N . ASN A 1 102 ? 12.927 -4.205 -8.327 1.00 91.25 102 ASN A N 1
ATOM 734 C CA . ASN A 1 102 ? 13.015 -3.401 -7.119 1.00 91.25 102 ASN A CA 1
ATOM 735 C C . ASN A 1 102 ? 14.414 -2.793 -6.972 1.00 91.25 102 ASN A C 1
ATOM 737 O O . ASN A 1 102 ? 15.357 -3.329 -7.549 1.00 91.25 102 ASN A O 1
ATOM 741 N N . PRO A 1 103 ? 14.613 -1.775 -6.113 1.00 88.56 103 PRO A N 1
ATOM 742 C CA . PRO A 1 103 ? 15.904 -1.101 -5.936 1.00 88.56 103 PRO A CA 1
ATOM 743 C C . PRO A 1 103 ? 17.138 -1.973 -5.641 1.00 88.56 103 PRO A C 1
ATOM 745 O O . PRO A 1 103 ? 18.275 -1.521 -5.776 1.00 88.56 103 PRO A O 1
ATOM 748 N N . GLY A 1 104 ? 16.951 -3.222 -5.202 1.00 84.94 104 GLY A N 1
ATOM 749 C CA . GLY A 1 104 ? 18.037 -4.171 -4.945 1.00 84.94 104 GLY A CA 1
ATOM 750 C C . GLY A 1 104 ? 18.311 -5.166 -6.079 1.00 84.94 104 GLY A C 1
ATOM 751 O O . GLY A 1 104 ? 19.179 -6.032 -5.917 1.00 84.94 104 GLY A O 1
ATOM 752 N N . ALA A 1 105 ? 17.566 -5.108 -7.182 1.00 88.44 105 ALA A N 1
ATOM 753 C CA . ALA A 1 105 ? 17.620 -6.105 -8.240 1.00 88.44 105 ALA A CA 1
ATOM 754 C C . ALA A 1 105 ? 18.872 -5.982 -9.128 1.00 88.44 105 ALA A C 1
ATOM 756 O O . ALA A 1 105 ? 19.595 -4.988 -9.146 1.00 88.44 105 ALA A O 1
ATOM 757 N N . TYR A 1 106 ? 19.153 -7.051 -9.876 1.00 87.44 106 TYR A N 1
ATOM 758 C CA . TYR A 1 106 ? 20.159 -7.034 -10.936 1.00 87.44 106 TYR A CA 1
ATOM 759 C C . TYR A 1 106 ? 19.531 -6.530 -12.234 1.00 87.44 106 TYR A C 1
ATOM 761 O O . TYR A 1 106 ? 18.549 -7.114 -12.697 1.00 87.44 106 TYR A O 1
ATOM 769 N N . ASP A 1 107 ? 20.157 -5.528 -12.847 1.00 89.31 107 ASP A N 1
ATOM 770 C CA . ASP A 1 107 ? 19.631 -4.851 -14.026 1.00 89.31 107 ASP A CA 1
ATOM 771 C C . ASP A 1 107 ? 20.485 -5.106 -15.294 1.00 89.31 107 ASP A C 1
ATOM 773 O O . ASP A 1 107 ? 21.501 -4.449 -15.545 1.00 89.31 107 ASP A O 1
ATOM 777 N N . PRO A 1 108 ? 20.169 -6.140 -16.100 1.00 86.56 108 PRO A N 1
ATOM 778 C CA . PRO A 1 108 ? 20.811 -6.340 -17.394 1.00 86.56 108 PRO A CA 1
ATOM 779 C C . PRO A 1 108 ? 20.290 -5.328 -18.428 1.00 86.56 108 PRO A C 1
ATOM 781 O O . PRO A 1 108 ? 19.120 -4.985 -18.382 1.00 86.56 108 PRO A O 1
ATOM 784 N N . PRO A 1 109 ? 21.100 -4.944 -19.435 1.00 88.69 109 PRO A N 1
ATOM 785 C CA . PRO A 1 109 ? 20.690 -4.021 -20.498 1.00 88.69 109 PRO A CA 1
ATOM 786 C C . PRO A 1 109 ? 19.727 -4.697 -21.487 1.00 88.69 109 PRO A C 1
ATOM 788 O O . PRO A 1 109 ? 20.119 -5.081 -22.598 1.00 88.69 109 PRO A O 1
ATOM 791 N N . ASP A 1 110 ? 18.484 -4.916 -21.070 1.00 90.88 110 ASP A N 1
ATOM 792 C CA . ASP A 1 110 ? 17.437 -5.562 -21.863 1.00 90.88 110 ASP A CA 1
ATOM 793 C C . ASP A 1 110 ? 16.190 -4.690 -22.075 1.00 90.88 110 ASP A C 1
ATOM 795 O O . ASP A 1 110 ? 15.224 -5.132 -22.708 1.00 90.88 110 ASP A O 1
ATOM 799 N N . GLY A 1 111 ? 16.261 -3.424 -21.659 1.00 90.81 111 GLY A N 1
ATOM 800 C CA . GLY A 1 111 ? 15.225 -2.416 -21.839 1.00 90.81 111 GLY A CA 1
ATOM 801 C C . GLY A 1 111 ? 14.214 -2.355 -20.697 1.00 90.81 111 GLY A C 1
ATOM 802 O O . GLY A 1 111 ? 13.177 -1.70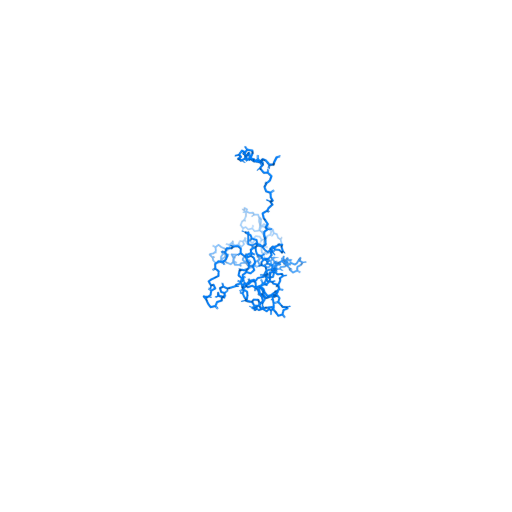8 -20.865 1.00 90.81 111 GLY A O 1
ATOM 803 N N . VAL A 1 112 ? 14.484 -3.029 -19.578 1.00 91.56 112 VAL A N 1
ATOM 804 C CA . VAL A 1 112 ? 13.666 -3.011 -18.364 1.00 91.56 112 VAL A CA 1
ATOM 805 C C . VAL A 1 112 ? 14.549 -2.565 -17.215 1.00 91.56 112 VAL A C 1
ATOM 807 O O . VAL A 1 112 ? 15.422 -3.322 -16.827 1.00 91.56 112 VAL A O 1
ATOM 810 N N . ASP A 1 113 ? 14.253 -1.397 -16.652 1.00 91.06 113 ASP A N 1
ATOM 811 C CA . ASP A 1 113 ? 14.838 -0.918 -15.398 1.00 91.06 113 ASP A CA 1
ATOM 812 C C . ASP A 1 113 ? 14.375 -1.832 -14.256 1.00 91.06 113 ASP A C 1
ATOM 814 O O . ASP A 1 113 ? 13.227 -1.746 -13.806 1.00 91.06 113 ASP A O 1
ATOM 818 N N . ARG A 1 114 ? 15.220 -2.793 -13.868 1.00 91.44 114 ARG A N 1
ATOM 819 C CA . ARG A 1 114 ? 14.893 -3.715 -12.772 1.00 91.44 114 ARG A CA 1
ATOM 820 C C . ARG A 1 114 ? 15.268 -3.174 -11.413 1.00 91.44 114 ARG A C 1
ATOM 822 O O . ARG A 1 114 ? 14.667 -3.627 -10.448 1.00 91.44 114 ARG A O 1
ATOM 829 N N . ASP A 1 115 ? 16.249 -2.281 -11.332 1.00 90.31 115 ASP A N 1
ATOM 830 C CA . ASP A 1 115 ? 16.733 -1.729 -10.068 1.00 90.31 115 ASP A CA 1
ATOM 831 C C . ASP A 1 115 ? 16.136 -0.356 -9.730 1.00 90.31 115 ASP A C 1
ATOM 833 O O . ASP A 1 115 ? 16.581 0.310 -8.800 1.00 90.31 115 ASP A O 1
ATOM 837 N N . CYS A 1 116 ? 15.086 0.039 -10.451 1.00 90.19 116 CYS A N 1
ATOM 838 C CA . CYS A 1 116 ? 14.285 1.235 -10.229 1.00 90.19 116 CYS A CA 1
ATOM 839 C C . CYS A 1 116 ? 15.120 2.523 -10.114 1.00 90.19 116 CYS A C 1
ATOM 841 O O . CYS A 1 116 ? 14.722 3.476 -9.439 1.00 90.19 116 CYS A O 1
ATOM 843 N N . ASP A 1 117 ? 16.278 2.571 -10.777 1.00 86.75 117 ASP A N 1
ATOM 844 C CA . ASP A 1 117 ? 17.220 3.690 -10.713 1.00 86.75 117 ASP A CA 1
ATOM 845 C C . ASP A 1 117 ? 16.949 4.762 -11.794 1.00 86.75 117 ASP A C 1
ATOM 847 O O . ASP A 1 117 ? 17.613 5.811 -11.856 1.00 86.75 117 ASP A O 1
ATOM 851 N N . GLY A 1 118 ? 15.953 4.504 -12.649 1.00 87.62 118 GLY A N 1
ATOM 852 C CA . GLY A 1 118 ? 15.540 5.331 -13.774 1.00 87.62 118 GLY A CA 1
ATOM 853 C C . GLY A 1 118 ? 16.340 5.088 -15.056 1.00 87.62 118 GLY A C 1
ATOM 854 O O . GLY A 1 118 ? 16.200 5.869 -16.010 1.00 87.62 118 GLY A O 1
ATOM 855 N N . LYS A 1 119 ? 17.202 4.067 -15.102 1.00 87.19 119 LYS A N 1
ATOM 856 C CA . LYS A 1 119 ? 18.035 3.686 -16.251 1.00 87.19 119 LYS A CA 1
ATOM 857 C C . LYS A 1 119 ? 17.993 2.165 -16.455 1.00 87.19 119 LYS A C 1
ATOM 859 O O . LYS A 1 119 ? 17.480 1.423 -15.645 1.00 87.19 119 LYS A O 1
ATOM 864 N N . ASP A 1 120 ? 18.486 1.725 -17.610 1.00 87.25 120 ASP A N 1
ATOM 865 C CA . ASP A 1 120 ? 18.568 0.310 -17.995 1.00 87.25 120 ASP A CA 1
ATOM 866 C C . ASP A 1 120 ? 20.041 -0.089 -18.152 1.00 87.25 120 ASP A C 1
ATOM 868 O O . ASP A 1 120 ? 20.863 0.680 -18.676 1.00 87.25 120 ASP A O 1
ATOM 872 N N . GLY A 1 121 ? 20.369 -1.303 -17.726 1.00 81.25 121 GLY A N 1
ATOM 873 C CA . GLY A 1 121 ? 21.694 -1.897 -17.801 1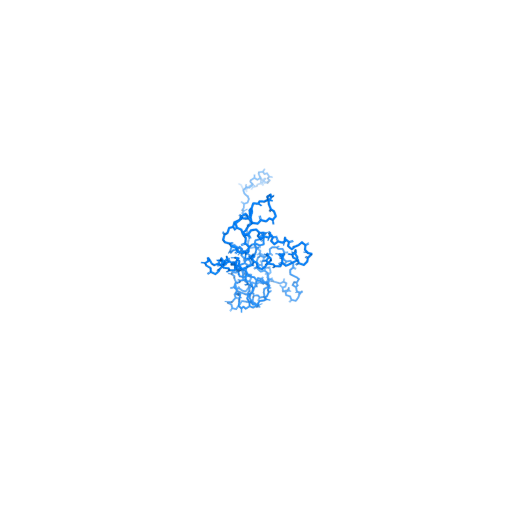.00 81.25 121 GLY A CA 1
ATOM 874 C C . GLY A 1 121 ? 22.711 -1.368 -16.791 1.00 81.25 121 GLY A C 1
ATOM 875 O O . GLY A 1 121 ? 23.914 -1.412 -17.088 1.00 81.25 121 GLY A O 1
ATOM 876 N N . GLN A 1 122 ? 22.279 -0.830 -15.645 1.00 69.38 122 GLN A N 1
ATOM 877 C CA . GLN A 1 122 ? 23.193 -0.425 -14.568 1.00 69.38 122 GLN A CA 1
ATOM 878 C C . GLN A 1 122 ? 23.579 -1.653 -13.716 1.00 69.38 122 GLN A C 1
ATOM 880 O O . GLN A 1 122 ? 22.872 -2.648 -13.621 1.00 69.38 122 GLN A O 1
ATOM 885 N N . ARG A 1 123 ? 24.776 -1.651 -13.121 1.00 60.03 123 ARG A N 1
ATOM 886 C CA . ARG A 1 123 ? 25.187 -2.753 -12.228 1.00 60.03 123 ARG A CA 1
ATOM 887 C C . ARG A 1 123 ? 24.352 -2.702 -10.937 1.00 60.03 123 ARG A C 1
ATOM 889 O O . ARG A 1 123 ? 24.032 -1.597 -10.520 1.00 60.03 123 ARG A O 1
ATOM 896 N N . PRO A 1 124 ? 24.104 -3.846 -10.267 1.00 48.47 124 PRO A N 1
ATOM 897 C CA . PRO A 1 124 ? 23.270 -3.904 -9.066 1.00 48.47 124 PRO A CA 1
ATOM 898 C C . PRO A 1 124 ? 23.747 -2.893 -8.019 1.00 48.47 124 PRO A C 1
ATOM 900 O O . PRO A 1 124 ? 24.907 -2.951 -7.593 1.00 48.47 124 PRO A O 1
ATOM 903 N N . GLY A 1 125 ? 22.849 -1.980 -7.639 1.00 53.03 125 GLY A N 1
ATOM 904 C CA . GLY A 1 125 ? 23.121 -0.881 -6.715 1.00 53.03 125 GLY A CA 1
ATOM 905 C C . GLY A 1 125 ? 23.034 0.514 -7.340 1.00 53.03 125 GLY A C 1
ATOM 906 O O . GLY A 1 125 ? 23.911 1.339 -7.060 1.00 53.03 125 GLY A O 1
ATOM 907 N N . GLY A 1 126 ? 21.981 0.800 -8.124 1.00 50.53 126 GLY A N 1
ATOM 908 C CA . GLY A 1 126 ? 21.467 2.165 -8.317 1.00 50.53 126 GLY A CA 1
ATOM 909 C C . GLY A 1 126 ? 21.453 2.984 -7.007 1.00 50.53 126 GLY A C 1
ATOM 910 O O . GLY A 1 126 ? 21.587 2.418 -5.922 1.00 50.53 126 GLY A O 1
ATOM 911 N N . PRO A 1 127 ? 21.387 4.327 -7.079 1.00 49.31 127 PRO A N 1
ATOM 912 C CA . PRO A 1 127 ? 22.149 5.297 -6.284 1.00 49.31 127 PRO A CA 1
ATOM 913 C C . PRO A 1 127 ? 21.876 5.267 -4.767 1.00 49.31 127 PRO A C 1
ATOM 915 O O . PRO A 1 127 ? 21.395 6.234 -4.186 1.00 49.31 127 PRO A O 1
ATOM 918 N N . LEU A 1 128 ? 22.268 4.194 -4.090 1.00 49.09 128 LEU A N 1
ATOM 919 C CA . LEU A 1 128 ? 22.354 4.105 -2.643 1.00 49.09 128 LEU A CA 1
ATOM 920 C C . LEU A 1 128 ? 23.813 4.362 -2.258 1.00 49.09 128 LEU A C 1
ATOM 922 O O . LEU A 1 128 ? 24.641 3.459 -2.389 1.00 49.09 128 LEU A O 1
ATOM 926 N N . PRO A 1 129 ? 24.173 5.572 -1.786 1.00 46.66 129 PRO A N 1
ATOM 927 C CA . PRO A 1 129 ? 25.563 5.891 -1.482 1.00 46.66 129 PRO A CA 1
ATOM 928 C C . PRO A 1 129 ? 26.203 5.040 -0.374 1.00 46.66 129 PRO A C 1
ATOM 930 O O . PRO A 1 129 ? 27.416 5.111 -0.250 1.00 46.66 129 PRO A O 1
ATOM 933 N N . ASP A 1 130 ? 25.475 4.212 0.388 1.00 48.78 130 ASP A N 1
ATOM 934 C CA . ASP A 1 130 ? 26.072 3.481 1.522 1.00 48.78 130 ASP A CA 1
ATOM 935 C C . ASP A 1 130 ? 25.492 2.076 1.803 1.00 48.78 130 ASP A C 1
ATOM 937 O O . ASP A 1 130 ? 25.803 1.469 2.836 1.00 48.78 130 ASP A O 1
ATOM 941 N N . ALA A 1 131 ? 24.682 1.497 0.909 1.00 44.97 131 ALA A N 1
ATOM 942 C CA . ALA A 1 131 ? 24.230 0.118 1.091 1.00 44.97 131 ALA A CA 1
ATOM 943 C C . ALA A 1 131 ? 25.371 -0.849 0.734 1.00 44.97 131 ALA A C 1
ATOM 945 O O . ALA A 1 131 ? 25.596 -1.179 -0.428 1.00 44.97 131 ALA A O 1
ATOM 946 N N . TRP A 1 132 ? 26.100 -1.323 1.749 1.00 42.22 132 TRP A N 1
ATOM 947 C CA . TRP A 1 132 ? 26.976 -2.495 1.655 1.00 42.22 132 TRP A CA 1
ATOM 948 C C . TRP A 1 132 ? 26.136 -3.736 1.323 1.00 42.22 132 TRP A C 1
ATOM 950 O O . TRP A 1 132 ? 25.870 -4.576 2.182 1.00 42.22 132 TRP A O 1
ATOM 960 N N . VAL A 1 133 ? 25.709 -3.865 0.070 1.00 47.91 133 VAL A N 1
ATOM 961 C CA . VAL A 1 133 ? 25.291 -5.147 -0.481 1.00 47.91 133 VAL A CA 1
ATOM 962 C C . VAL A 1 133 ? 26.588 -5.902 -0.768 1.00 47.91 133 VAL A C 1
ATOM 964 O O . VAL A 1 133 ? 27.378 -5.451 -1.600 1.00 47.91 133 VAL A O 1
ATOM 967 N N . PRO A 1 134 ? 26.884 -7.014 -0.071 1.00 44.66 134 PRO A N 1
ATOM 968 C CA . PRO A 1 134 ? 28.028 -7.841 -0.412 1.00 44.66 134 PRO A CA 1
ATOM 969 C C . PRO A 1 134 ? 27.767 -8.480 -1.779 1.00 44.66 134 PRO A C 1
ATOM 971 O O . PRO A 1 134 ? 27.191 -9.562 -1.879 1.00 44.66 134 PRO A O 1
ATOM 974 N N . VAL A 1 135 ? 28.179 -7.795 -2.844 1.00 50.12 135 VAL A N 1
ATOM 975 C CA . VAL A 1 135 ? 28.275 -8.383 -4.176 1.00 50.12 135 VAL A CA 1
ATOM 976 C C . VAL A 1 135 ? 29.351 -9.474 -4.124 1.00 50.12 135 VAL A C 1
ATOM 978 O O . VAL A 1 135 ? 30.478 -9.201 -3.707 1.00 50.12 135 VAL A O 1
ATOM 981 N N . PRO A 1 136 ? 29.037 -10.727 -4.497 1.00 45.84 136 PRO A N 1
ATOM 982 C CA . PRO A 1 136 ? 30.040 -11.781 -4.577 1.00 45.84 136 PRO A CA 1
ATOM 983 C C . PRO A 1 136 ? 31.163 -11.375 -5.544 1.00 45.84 136 PRO A C 1
ATOM 985 O O . PRO A 1 136 ? 30.878 -10.809 -6.599 1.00 45.84 136 PRO A O 1
ATOM 988 N N . ASP A 1 137 ? 32.413 -11.753 -5.257 1.00 52.06 137 ASP A N 1
ATOM 989 C CA . ASP A 1 137 ? 33.602 -11.449 -6.087 1.00 52.06 137 ASP A CA 1
ATOM 990 C C . ASP A 1 137 ? 33.483 -11.899 -7.567 1.00 52.06 137 ASP A C 1
ATOM 992 O O . ASP A 1 137 ? 34.306 -11.548 -8.407 1.00 52.06 137 ASP A O 1
ATOM 996 N N . ALA A 1 138 ? 32.448 -12.670 -7.915 1.00 44.16 138 ALA A N 1
ATOM 997 C CA . ALA A 1 138 ? 32.157 -13.150 -9.264 1.00 44.16 138 ALA A CA 1
ATOM 998 C C . ALA A 1 138 ? 31.696 -12.062 -10.259 1.00 44.16 138 ALA A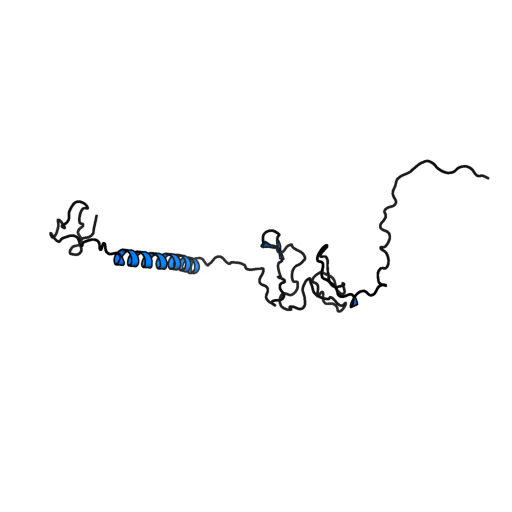 C 1
ATOM 1000 O O . ALA A 1 138 ? 31.642 -12.339 -11.456 1.00 44.16 138 ALA A O 1
ATOM 1001 N N . TRP A 1 139 ? 31.370 -10.850 -9.796 1.00 42.84 139 TRP A N 1
ATOM 1002 C CA . TRP A 1 139 ? 30.881 -9.747 -10.644 1.00 42.84 139 TRP A CA 1
ATOM 1003 C C . TRP A 1 139 ? 31.924 -8.642 -10.873 1.00 42.84 139 TRP A C 1
ATOM 1005 O O . TRP A 1 139 ? 31.673 -7.673 -11.598 1.00 42.84 139 TRP A O 1
ATOM 1015 N N . TRP A 1 140 ? 33.121 -8.794 -10.299 1.00 44.59 140 TRP A N 1
ATOM 1016 C CA . TRP A 1 140 ? 34.256 -7.925 -10.585 1.00 44.59 140 TRP A CA 1
ATOM 1017 C C . TRP A 1 140 ? 34.918 -8.384 -11.891 1.00 44.59 140 TRP A C 1
ATOM 1019 O O . TRP A 1 140 ? 35.883 -9.138 -11.886 1.00 44.59 140 TRP A O 1
ATOM 1029 N N . GLN A 1 141 ? 34.372 -7.969 -13.039 1.00 46.75 141 GLN A N 1
ATOM 1030 C CA . GLN A 1 141 ? 35.209 -7.814 -14.230 1.00 46.75 141 GLN A CA 1
ATOM 1031 C C . GLN A 1 141 ? 35.973 -6.496 -14.078 1.00 46.75 141 GLN A C 1
ATOM 1033 O O . GLN A 1 141 ? 35.412 -5.403 -14.169 1.00 46.75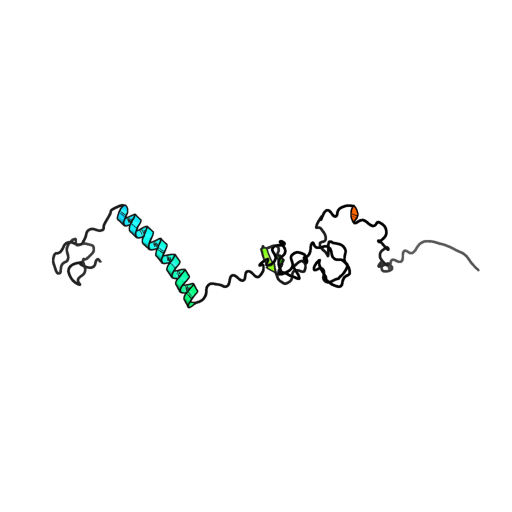 141 GLN A O 1
ATOM 1038 N N . ASP A 1 142 ? 37.250 -6.669 -13.802 1.00 46.84 142 ASP A N 1
ATOM 1039 C CA . ASP A 1 142 ? 38.332 -5.763 -13.457 1.00 46.84 142 ASP A CA 1
ATOM 1040 C C . ASP A 1 142 ? 38.727 -4.738 -14.543 1.00 46.84 142 ASP A C 1
ATOM 1042 O O . ASP A 1 142 ? 39.614 -3.931 -14.298 1.00 46.84 142 ASP A O 1
ATOM 1046 N N . ASP A 1 143 ? 38.016 -4.641 -15.674 1.00 48.59 143 ASP A N 1
ATOM 1047 C CA . ASP A 1 143 ? 38.462 -3.827 -16.823 1.00 48.59 143 ASP A CA 1
ATOM 1048 C C . ASP A 1 143 ? 37.455 -2.770 -17.340 1.00 48.59 143 ASP A C 1
ATOM 1050 O O . ASP A 1 143 ? 37.602 -2.268 -18.454 1.00 48.59 143 ASP A O 1
ATOM 1054 N N . ALA A 1 144 ? 36.423 -2.393 -16.572 1.00 46.09 144 ALA A N 1
ATOM 1055 C CA . ALA A 1 144 ? 35.408 -1.419 -17.025 1.00 46.09 144 ALA A CA 1
ATOM 1056 C C . ALA A 1 144 ? 35.456 -0.035 -16.347 1.00 46.09 144 ALA A C 1
ATOM 1058 O O . ALA A 1 144 ? 34.534 0.758 -16.523 1.00 46.09 144 ALA A O 1
ATOM 1059 N N . TRP A 1 145 ? 36.530 0.295 -15.623 1.00 43.78 145 TRP A N 1
ATOM 1060 C CA . TRP A 1 145 ? 36.840 1.688 -15.287 1.00 43.78 145 TRP A CA 1
ATOM 1061 C C . TRP A 1 145 ? 37.618 2.311 -16.449 1.00 43.78 145 TRP A C 1
ATOM 1063 O O . TRP A 1 145 ? 38.846 2.338 -16.452 1.00 43.78 145 TRP A O 1
ATOM 1073 N N . GLN A 1 146 ? 36.907 2.807 -17.464 1.00 45.47 146 GLN A N 1
ATOM 1074 C CA . GLN A 1 146 ? 37.466 3.924 -18.221 1.00 45.47 146 GLN A CA 1
ATOM 1075 C C . GLN A 1 146 ? 37.366 5.146 -17.309 1.00 45.47 146 GLN A C 1
ATOM 1077 O O . GLN A 1 146 ? 36.272 5.545 -16.919 1.00 45.47 146 GLN A O 1
ATOM 1082 N N . GLU A 1 147 ? 38.537 5.639 -16.911 1.00 39.25 147 GLU A N 1
ATOM 1083 C CA . GLU A 1 147 ? 38.784 6.841 -16.112 1.00 39.25 147 GLU A CA 1
ATOM 1084 C C . GLU A 1 147 ? 37.765 7.969 -16.390 1.00 39.25 147 GLU A C 1
ATOM 1086 O O . GLU A 1 147 ? 37.375 8.176 -17.546 1.00 39.25 147 GLU A O 1
ATOM 1091 N N . PRO A 1 148 ? 37.345 8.731 -15.361 1.00 49.19 148 PRO A N 1
ATOM 1092 C CA . PRO A 1 148 ? 36.437 9.854 -15.543 1.00 49.19 148 PRO A CA 1
ATOM 1093 C C . PRO A 1 148 ? 37.038 10.867 -16.520 1.00 49.19 148 PRO A C 1
ATOM 1095 O O . PRO A 1 148 ? 38.161 11.338 -16.354 1.00 49.19 148 PRO A O 1
ATOM 1098 N N . ILE A 1 149 ? 36.254 11.207 -17.542 1.00 55.03 149 ILE A N 1
ATOM 1099 C CA . ILE A 1 149 ? 36.517 12.320 -18.451 1.00 55.03 149 ILE A CA 1
ATOM 1100 C C . ILE A 1 149 ? 36.754 13.563 -17.585 1.00 55.03 149 ILE A C 1
ATOM 1102 O O . ILE A 1 149 ? 35.878 13.936 -16.806 1.00 55.03 149 ILE A O 1
ATOM 1106 N N . ASP A 1 150 ? 37.940 14.159 -17.720 1.00 46.84 150 ASP A N 1
ATOM 1107 C CA . ASP A 1 150 ? 38.382 15.404 -17.089 1.00 46.84 150 ASP A CA 1
ATOM 1108 C C . ASP A 1 150 ? 37.232 16.390 -16.820 1.00 46.84 150 ASP A C 1
ATOM 1110 O O . ASP A 1 150 ? 36.765 17.105 -17.708 1.00 46.84 150 ASP A O 1
ATOM 1114 N N . ALA A 1 151 ? 36.826 16.480 -15.557 1.00 48.16 151 ALA A N 1
ATOM 1115 C CA . ALA A 1 151 ? 36.101 17.622 -15.019 1.00 48.16 151 ALA A CA 1
ATOM 1116 C C . ALA A 1 151 ? 36.957 18.305 -13.945 1.00 48.16 151 ALA A C 1
ATOM 1118 O O . ALA A 1 151 ? 36.496 18.564 -12.837 1.00 48.16 151 ALA A O 1
ATOM 1119 N N . SER A 1 152 ? 38.218 18.601 -14.273 1.00 39.91 152 SER A N 1
ATOM 1120 C CA . SER A 1 152 ? 38.957 19.657 -13.576 1.00 39.91 152 SER A CA 1
ATOM 1121 C C . SER A 1 152 ? 38.743 20.968 -14.344 1.00 39.91 152 SER A C 1
ATOM 1123 O O . SER A 1 152 ? 39.206 21.079 -15.482 1.00 39.91 152 SER A O 1
ATOM 1125 N N . PRO A 1 153 ? 38.017 21.964 -13.800 1.00 45.03 153 PRO A N 1
ATOM 1126 C CA . PRO A 1 153 ? 38.042 23.307 -14.373 1.00 45.03 153 PRO A CA 1
ATOM 1127 C C . PRO A 1 153 ? 39.477 23.847 -14.258 1.00 45.03 153 PRO A C 1
ATOM 1129 O O . PRO A 1 153 ? 40.054 23.693 -13.187 1.00 45.03 153 PRO A O 1
ATOM 1132 N N . PRO A 1 154 ? 40.072 24.478 -15.292 1.00 45.22 154 PRO A N 1
ATOM 1133 C CA . PRO A 1 154 ? 41.407 25.041 -15.156 1.00 45.22 154 PRO A CA 1
ATOM 1134 C C . PRO A 1 154 ? 41.381 26.151 -14.105 1.00 45.22 154 PRO A C 1
ATOM 1136 O O . PRO A 1 154 ? 40.783 27.215 -14.285 1.00 45.22 154 PRO A O 1
ATOM 1139 N N . ASP A 1 155 ? 42.029 25.855 -12.993 1.00 43.88 155 ASP A N 1
ATOM 1140 C CA . ASP A 1 155 ? 42.322 26.715 -11.870 1.00 43.88 155 ASP A CA 1
ATOM 1141 C C . ASP A 1 155 ? 43.013 27.987 -12.377 1.00 43.88 155 ASP A C 1
ATOM 1143 O O . ASP A 1 155 ? 44.177 28.014 -12.778 1.00 43.88 155 ASP A O 1
ATOM 1147 N N . ALA A 1 156 ? 42.261 29.087 -12.363 1.00 50.97 156 ALA A N 1
ATOM 1148 C CA . ALA A 1 156 ? 42.799 30.429 -12.471 1.00 50.97 156 ALA A CA 1
ATOM 1149 C C . ALA A 1 156 ? 43.512 30.790 -11.157 1.00 50.97 156 ALA A C 1
ATOM 1151 O O . ALA A 1 156 ? 43.012 31.576 -10.355 1.00 50.97 156 ALA A O 1
ATOM 1152 N N . SER A 1 157 ? 44.697 30.226 -10.945 1.00 49.34 157 SER A N 1
ATOM 1153 C CA . SER A 1 157 ? 45.662 30.690 -9.948 1.00 49.34 157 SER A CA 1
ATOM 1154 C C . SER A 1 157 ? 46.996 30.937 -10.638 1.00 49.34 157 SER A C 1
ATOM 1156 O O . SER A 1 157 ? 47.825 30.052 -10.826 1.00 49.34 157 SER A O 1
ATOM 1158 N N . VAL A 1 158 ? 47.163 32.189 -11.061 1.00 48.88 158 VAL A N 1
ATOM 1159 C CA . VAL A 1 158 ? 48.430 32.772 -11.492 1.00 48.88 158 VAL A CA 1
ATOM 1160 C C . VAL A 1 158 ? 49.403 32.814 -10.314 1.00 48.88 158 VAL A C 1
ATOM 1162 O O . VAL A 1 158 ? 49.443 33.800 -9.585 1.00 48.88 158 VAL A O 1
ATOM 1165 N N . ASP A 1 159 ? 50.229 31.784 -10.158 1.00 47.28 159 ASP A N 1
ATOM 1166 C CA . ASP A 1 159 ? 51.452 31.910 -9.368 1.00 47.28 159 ASP A CA 1
ATOM 1167 C C . ASP A 1 159 ? 52.604 32.351 -10.270 1.00 47.28 159 ASP A C 1
ATOM 1169 O O . ASP A 1 159 ? 53.273 31.595 -10.976 1.00 47.28 159 ASP A O 1
ATOM 1173 N N . ALA A 1 160 ? 52.803 33.666 -10.237 1.00 50.75 160 ALA A N 1
ATOM 1174 C CA . ALA A 1 160 ? 54.012 34.332 -10.656 1.00 50.75 160 ALA A CA 1
ATOM 1175 C C . ALA A 1 160 ? 55.186 33.828 -9.811 1.00 50.75 160 ALA A C 1
ATOM 1177 O O . ALA A 1 160 ? 55.336 34.276 -8.679 1.00 50.75 160 ALA A O 1
ATOM 1178 N N . SER A 1 161 ? 56.016 32.928 -10.351 1.00 53.00 161 SER A N 1
ATOM 1179 C CA . SER A 1 161 ? 57.489 32.925 -10.218 1.00 53.00 161 SER A CA 1
ATOM 1180 C C . SER A 1 161 ? 58.117 31.576 -10.600 1.00 53.00 161 SER A C 1
ATOM 1182 O O . SER A 1 161 ? 58.359 30.741 -9.739 1.00 53.00 161 SER A O 1
ATOM 1184 N N . ALA A 1 162 ? 58.479 31.387 -11.876 1.00 42.75 162 ALA A N 1
ATOM 1185 C CA . ALA A 1 162 ? 59.612 30.539 -12.279 1.00 42.75 162 ALA A CA 1
ATOM 1186 C C . ALA A 1 162 ? 59.940 30.689 -13.779 1.00 42.75 162 ALA A C 1
ATOM 1188 O O . ALA A 1 162 ? 59.043 30.655 -14.612 1.00 42.75 162 ALA A O 1
ATOM 1189 N N . ALA A 1 163 ? 61.244 30.755 -14.075 1.00 47.06 163 ALA A N 1
ATOM 1190 C CA . ALA A 1 163 ? 61.924 30.632 -15.375 1.00 47.06 163 ALA A CA 1
ATOM 1191 C C . ALA A 1 163 ? 61.849 31.851 -16.328 1.00 47.06 163 ALA A C 1
ATOM 1193 O O . ALA A 1 163 ? 60.862 32.061 -17.019 1.00 47.06 163 ALA A O 1
ATOM 1194 N N . VAL A 1 164 ? 62.782 32.812 -16.269 1.00 52.50 164 VAL A N 1
ATOM 1195 C CA . VAL A 1 164 ? 64.182 32.826 -16.775 1.00 52.50 164 VAL A CA 1
ATOM 1196 C C . VAL A 1 164 ? 64.333 32.731 -18.303 1.00 52.50 164 VAL A C 1
ATOM 1198 O O . VAL A 1 164 ? 63.978 31.736 -18.919 1.00 52.50 164 VAL A O 1
ATOM 1201 N N . ASP A 1 165 ? 64.892 33.808 -18.863 1.00 46.41 165 ASP A N 1
ATOM 1202 C CA . ASP A 1 165 ? 65.904 33.869 -19.927 1.00 46.41 165 ASP A CA 1
ATOM 1203 C C . ASP A 1 165 ? 65.957 32.753 -20.991 1.00 46.41 165 ASP A C 1
ATOM 1205 O O . ASP A 1 165 ? 66.456 31.664 -20.721 1.00 46.41 165 ASP A O 1
ATOM 1209 N N . ALA A 1 166 ? 65.615 33.099 -22.244 1.00 43.44 166 ALA A N 1
ATOM 1210 C CA . ALA A 1 166 ? 66.440 32.861 -23.446 1.00 43.44 166 ALA A CA 1
ATOM 1211 C C . ALA A 1 166 ? 65.738 33.361 -24.736 1.00 43.44 166 ALA A C 1
ATOM 1213 O O . ALA A 1 166 ? 64.728 32.788 -25.121 1.00 43.44 166 ALA A O 1
ATOM 1214 N N . ALA A 1 167 ? 66.303 34.419 -25.349 1.00 43.81 167 ALA A N 1
ATOM 1215 C CA . ALA A 1 167 ? 66.684 34.630 -26.773 1.00 43.81 167 ALA A CA 1
ATOM 1216 C C . ALA A 1 167 ? 65.759 34.140 -27.933 1.00 43.81 167 ALA A C 1
ATOM 1218 O O . ALA A 1 167 ? 65.053 33.148 -27.779 1.00 43.81 167 ALA A O 1
ATOM 1219 N N . PRO A 1 168 ? 65.783 34.742 -29.150 1.00 49.47 168 PRO A N 1
ATOM 1220 C CA . PRO A 1 168 ? 66.918 35.387 -29.841 1.00 49.47 168 PRO A CA 1
ATOM 1221 C C . PRO A 1 168 ? 66.997 36.918 -29.779 1.00 49.47 168 PRO A C 1
ATOM 1223 O O . PRO A 1 168 ? 65.940 37.585 -29.761 1.00 49.47 168 PRO A O 1
#

Foldseek 3Di:
DAQDPPDRDDDDPVDQATPVPRHGDDDDPPDPVVVVVVVVVVVVVVVVVLVVCCVVPNDPPPPCQQDQQCPLPFGQFDADVVRDGDNPDQQGFPDSNDSQAHLQHAFCQPPDRRNSLPDGHDGGHRPDPDPPPPDDPPPPPPPPPPDDDDPDDPDPDDDPDDDDDDDD